Protein A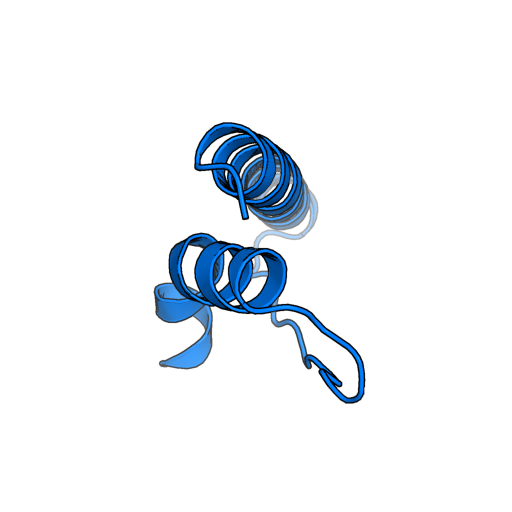F-W2NJ42-F1 (afdb_monomer)

pLDDT: mean 78.57, std 10.8, range [45.47, 93.62]

Structure (mmCIF, N/CA/C/O backbone):
data_AF-W2NJ42-F1
#
_entry.id   AF-W2NJ42-F1
#
loop_
_atom_site.group_PDB
_atom_site.id
_atom_site.type_symbol
_atom_site.label_atom_id
_atom_site.label_alt_id
_atom_site.label_comp_id
_atom_site.label_asym_id
_atom_site.label_entity_id
_atom_site.label_seq_id
_atom_site.pdbx_PDB_ins_code
_atom_site.Cartn_x
_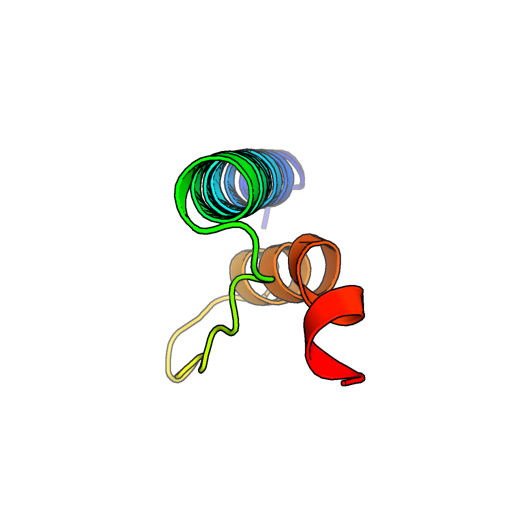atom_site.Cartn_y
_atom_site.Cartn_z
_atom_site.occupancy
_atom_site.B_iso_or_equiv
_atom_site.auth_seq_id
_atom_site.auth_comp_id
_atom_site.auth_asym_id
_atom_site.auth_atom_id
_atom_site.pdbx_PDB_model_num
ATOM 1 N N . MET A 1 1 ? 12.665 4.466 -11.935 1.00 54.59 1 MET A N 1
ATOM 2 C CA . MET A 1 1 ? 11.242 4.434 -11.529 1.00 54.59 1 MET A CA 1
ATOM 3 C C . MET A 1 1 ? 10.773 5.868 -11.353 1.00 54.59 1 MET A C 1
ATOM 5 O O . MET A 1 1 ? 11.348 6.564 -10.532 1.00 54.59 1 MET A O 1
ATOM 9 N N . SER A 1 2 ? 9.844 6.349 -12.182 1.00 74.81 2 SER A N 1
ATOM 10 C CA . SER A 1 2 ? 9.361 7.739 -12.107 1.00 74.81 2 SER A CA 1
ATOM 11 C C . SER A 1 2 ? 8.408 7.894 -10.911 1.00 74.81 2 SER A C 1
ATOM 13 O O . SER A 1 2 ? 7.523 7.054 -10.737 1.00 74.81 2 SER A O 1
ATOM 15 N N . GLN A 1 3 ? 8.575 8.954 -10.107 1.00 71.12 3 GLN A N 1
ATOM 16 C CA . GLN A 1 3 ? 7.695 9.307 -8.974 1.00 71.12 3 GL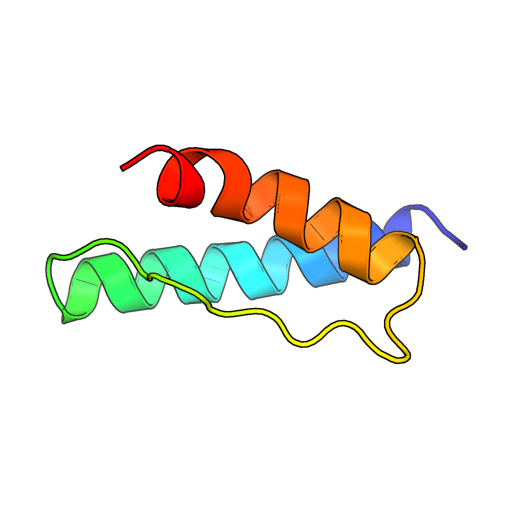N A CA 1
ATOM 17 C C . GLN A 1 3 ? 6.205 9.309 -9.354 1.00 71.12 3 GLN A C 1
ATOM 19 O O . GLN A 1 3 ? 5.350 8.950 -8.549 1.00 71.12 3 GLN A O 1
ATOM 24 N N . GLN A 1 4 ? 5.892 9.634 -10.609 1.00 76.88 4 GLN A N 1
ATOM 25 C CA . GLN A 1 4 ? 4.528 9.650 -11.128 1.00 76.88 4 GLN A CA 1
ATOM 26 C C . GLN A 1 4 ? 3.862 8.266 -11.080 1.00 76.88 4 GLN A C 1
ATOM 28 O O . GLN A 1 4 ? 2.684 8.159 -10.750 1.00 76.88 4 GLN A O 1
ATOM 33 N N . LYS A 1 5 ? 4.608 7.187 -11.361 1.00 75.50 5 LYS A N 1
ATOM 34 C CA . LYS A 1 5 ? 4.064 5.820 -11.294 1.00 75.50 5 LYS A CA 1
ATOM 35 C C . LYS A 1 5 ? 3.724 5.420 -9.858 1.00 75.50 5 LYS A C 1
ATOM 37 O O . LYS A 1 5 ? 2.650 4.877 -9.628 1.00 75.50 5 LYS A O 1
ATOM 42 N N . GLN A 1 6 ? 4.592 5.743 -8.898 1.00 79.19 6 GLN A N 1
ATOM 43 C CA . GLN A 1 6 ? 4.327 5.504 -7.475 1.00 79.19 6 GLN A CA 1
ATOM 44 C C . GLN A 1 6 ? 3.067 6.248 -7.016 1.00 79.19 6 GLN A C 1
ATOM 46 O O . GLN A 1 6 ? 2.197 5.640 -6.401 1.00 79.19 6 GLN A O 1
ATOM 51 N N . PHE A 1 7 ? 2.920 7.521 -7.397 1.00 81.12 7 PHE A N 1
ATOM 52 C CA . PHE A 1 7 ? 1.733 8.314 -7.073 1.00 81.12 7 PHE A CA 1
ATOM 53 C C . PHE A 1 7 ? 0.435 7.679 -7.599 1.00 81.12 7 PHE A C 1
ATOM 55 O O . PHE A 1 7 ? -0.562 7.603 -6.882 1.00 81.12 7 PHE A O 1
ATOM 62 N N . HIS A 1 8 ? 0.435 7.179 -8.840 1.00 85.19 8 HIS A N 1
ATOM 63 C CA . HIS A 1 8 ? -0.736 6.499 -9.397 1.00 85.19 8 HIS A CA 1
ATOM 64 C C . HIS A 1 8 ? -1.078 5.205 -8.648 1.00 85.19 8 HIS A C 1
ATOM 66 O O . HIS A 1 8 ? -2.258 4.949 -8.400 1.00 85.19 8 HIS A O 1
ATOM 72 N N . HIS A 1 9 ? -0.070 4.424 -8.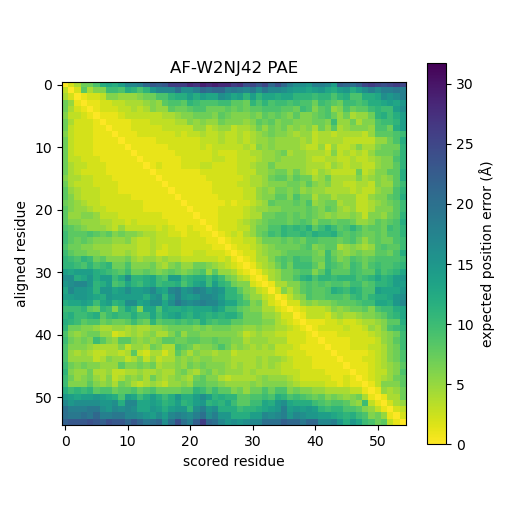248 1.00 81.88 9 HIS A N 1
ATOM 73 C CA . HIS A 1 9 ? -0.278 3.225 -7.436 1.00 81.88 9 HIS A CA 1
ATOM 74 C C . HIS A 1 9 ? -0.837 3.567 -6.050 1.00 81.88 9 HIS A C 1
ATOM 76 O O . HIS A 1 9 ? -1.859 3.001 -5.667 1.00 81.88 9 HIS A O 1
ATOM 82 N N . ALA A 1 10 ? -0.252 4.539 -5.346 1.00 85.25 10 ALA A N 1
ATOM 83 C CA . ALA A 1 10 ? -0.726 4.971 -4.031 1.00 85.25 10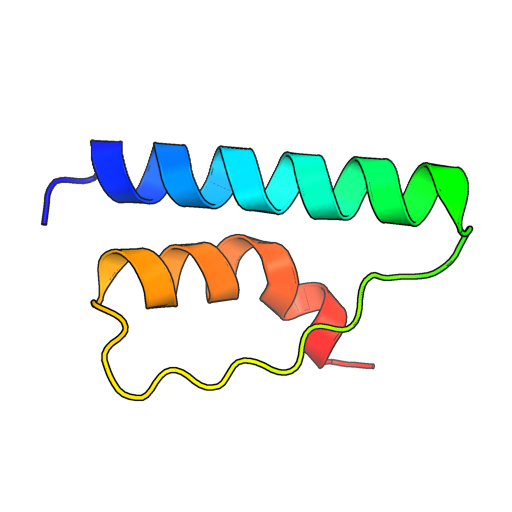 ALA A CA 1
ATOM 84 C C . ALA A 1 10 ? -2.174 5.483 -4.097 1.00 85.25 10 ALA A C 1
ATOM 86 O O . ALA A 1 10 ? -3.017 5.102 -3.287 1.00 85.25 10 ALA A O 1
ATOM 87 N N . LYS A 1 11 ? -2.515 6.263 -5.131 1.00 89.19 11 LYS A N 1
ATOM 88 C CA . LYS A 1 11 ? -3.881 6.766 -5.331 1.00 89.19 11 LYS A CA 1
ATOM 89 C C . LYS A 1 11 ? -4.899 5.640 -5.541 1.00 89.19 11 LYS A C 1
ATOM 91 O O . LYS A 1 11 ? -5.987 5.687 -4.969 1.00 89.19 11 LYS A O 1
ATOM 96 N N . ALA A 1 12 ? -4.563 4.641 -6.357 1.00 89.50 12 ALA A N 1
ATOM 97 C CA . ALA A 1 12 ? -5.447 3.506 -6.616 1.00 89.50 12 ALA A CA 1
ATOM 98 C C . ALA A 1 12 ? -5.657 2.653 -5.355 1.00 89.50 12 ALA A C 1
ATOM 100 O O . ALA A 1 12 ? -6.791 2.319 -5.009 1.00 89.50 12 ALA A O 1
ATOM 101 N N . LEU A 1 13 ? -4.571 2.359 -4.636 1.00 88.06 13 LEU A N 1
ATOM 102 C CA . LEU A 1 13 ? -4.611 1.599 -3.390 1.00 88.06 13 LEU A CA 1
ATOM 103 C C . LEU A 1 13 ? -5.383 2.346 -2.292 1.00 88.06 13 LEU A C 1
ATOM 105 O O . LEU A 1 13 ? -6.211 1.745 -1.609 1.00 88.06 13 LEU A O 1
ATOM 109 N N . GLY A 1 14 ? -5.193 3.662 -2.174 1.00 88.38 14 GLY A N 1
ATOM 110 C CA . GLY A 1 14 ? -5.922 4.500 -1.222 1.00 88.38 14 GLY A CA 1
ATOM 111 C C . GLY A 1 14 ? -7.426 4.541 -1.499 1.00 88.38 14 GLY A C 1
ATOM 112 O O . GLY A 1 14 ? -8.229 4.434 -0.573 1.00 88.38 14 GLY A O 1
ATOM 113 N N . ALA A 1 15 ? -7.832 4.616 -2.771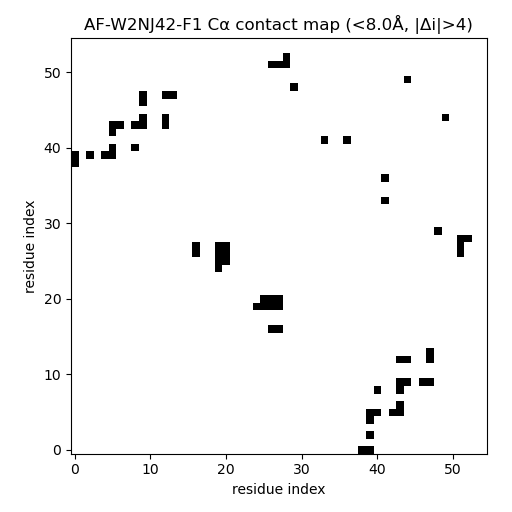 1.00 91.88 15 ALA A N 1
ATOM 114 C CA . ALA A 1 15 ? -9.245 4.541 -3.146 1.00 91.88 15 ALA A CA 1
ATOM 115 C C . ALA A 1 15 ? -9.866 3.188 -2.765 1.00 91.88 15 ALA A C 1
ATOM 117 O O . ALA A 1 15 ? -10.981 3.141 -2.247 1.00 91.88 15 ALA A O 1
ATOM 118 N N . MET A 1 16 ? -9.130 2.094 -2.968 1.00 89.56 16 MET A N 1
ATOM 119 C CA . MET A 1 16 ? -9.566 0.752 -2.584 1.00 89.56 16 MET A CA 1
ATOM 120 C C . MET A 1 16 ? -9.720 0.614 -1.063 1.00 89.56 16 MET A C 1
ATOM 122 O O . MET A 1 16 ? -10.765 0.145 -0.610 1.00 89.56 16 MET A O 1
ATOM 126 N N . ARG A 1 17 ? -8.737 1.087 -0.277 1.00 87.12 17 ARG A N 1
ATOM 127 C CA . ARG A 1 17 ? -8.813 1.145 1.196 1.00 87.12 17 ARG A CA 1
ATOM 128 C C . ARG A 1 17 ? -10.066 1.900 1.645 1.00 87.12 17 ARG A C 1
ATOM 130 O O . ARG A 1 17 ? -10.852 1.381 2.436 1.00 87.12 17 ARG A O 1
ATOM 137 N N . TYR A 1 18 ? -10.292 3.090 1.083 1.00 89.50 18 TYR A N 1
ATOM 138 C CA . TYR A 1 18 ? -11.427 3.947 1.425 1.00 89.50 18 TYR A CA 1
ATOM 139 C C . TYR A 1 18 ? -12.782 3.295 1.125 1.00 89.50 18 TYR A C 1
ATOM 141 O O . TYR A 1 18 ? -13.664 3.267 1.986 1.00 89.50 18 TYR A O 1
ATOM 149 N N . VAL A 1 19 ? -12.963 2.757 -0.086 1.00 93.62 19 VAL A N 1
ATOM 150 C CA . VAL A 1 19 ? -14.226 2.120 -0.488 1.00 93.62 19 VAL A CA 1
ATOM 151 C C . VAL A 1 19 ? -14.499 0.886 0.368 1.00 93.62 19 VAL A C 1
ATOM 153 O O . VAL A 1 19 ? -15.610 0.743 0.877 1.00 93.62 19 VAL A O 1
ATOM 156 N N . TYR A 1 20 ? -13.495 0.032 0.585 1.00 89.88 20 TYR A N 1
ATOM 157 C CA . TYR A 1 20 ? -13.652 -1.156 1.420 1.00 89.88 20 TYR A CA 1
ATOM 158 C C . TYR A 1 20 ? -14.077 -0.790 2.844 1.00 89.88 20 TYR A C 1
ATOM 160 O O . TYR A 1 20 ? -15.069 -1.320 3.342 1.00 89.88 20 TYR A O 1
ATOM 168 N N . GLN A 1 21 ? -13.391 0.167 3.476 1.00 88.56 21 GLN A N 1
ATOM 169 C CA . GLN A 1 21 ? -13.711 0.591 4.837 1.00 88.56 21 GLN A CA 1
ATOM 170 C C . GLN A 1 21 ? -15.135 1.148 4.945 1.00 88.56 21 GLN A C 1
ATOM 172 O O . GLN A 1 21 ? -15.840 0.858 5.909 1.00 88.56 21 GLN A O 1
ATOM 177 N N . ARG A 1 22 ? -15.587 1.920 3.950 1.00 91.12 22 ARG A N 1
ATOM 178 C CA . ARG A 1 22 ? -16.950 2.470 3.918 1.00 91.12 22 ARG A CA 1
ATOM 179 C C . ARG A 1 22 ? -18.025 1.400 3.756 1.00 91.12 22 ARG A C 1
ATOM 181 O O . ARG A 1 22 ? -19.093 1.546 4.339 1.00 91.12 22 ARG A O 1
ATOM 188 N N . VAL A 1 23 ? -17.758 0.361 2.968 1.00 93.31 23 VAL A N 1
ATOM 189 C CA . VAL A 1 23 ? -18.726 -0.711 2.683 1.00 93.31 23 VAL A CA 1
ATOM 190 C C . VAL A 1 23 ? -18.756 -1.755 3.799 1.00 93.31 23 VAL A C 1
ATOM 192 O O . VAL A 1 23 ? -19.828 -2.196 4.199 1.00 93.31 23 VAL A O 1
ATOM 195 N N . VAL A 1 24 ? -17.590 -2.153 4.309 1.00 91.44 24 VAL A N 1
ATOM 196 C CA . VAL A 1 24 ? -17.439 -3.273 5.253 1.00 91.44 24 VAL A CA 1
ATOM 197 C C . VAL A 1 24 ? -17.399 -2.801 6.711 1.00 91.44 24 VAL A C 1
ATOM 199 O O . VAL A 1 24 ? -17.651 -3.586 7.624 1.00 91.44 24 VAL A O 1
ATOM 202 N N . GLY A 1 25 ? -17.083 -1.526 6.959 1.00 88.69 25 GLY A N 1
ATOM 203 C CA . GLY A 1 25 ? -16.960 -0.967 8.309 1.00 88.69 25 GLY A CA 1
ATOM 204 C C . GLY A 1 25 ? -15.729 -1.460 9.076 1.00 88.69 25 GLY A C 1
ATOM 205 O O . GLY A 1 25 ? -15.654 -1.286 10.290 1.00 88.69 25 GLY A O 1
ATOM 206 N N . LYS A 1 26 ? -14.772 -2.096 8.390 1.00 84.81 26 LYS A N 1
ATOM 207 C CA . LYS A 1 26 ? -13.531 -2.632 8.965 1.00 84.81 26 LYS A CA 1
ATOM 208 C C . LYS A 1 26 ? -12.323 -2.235 8.109 1.00 84.81 26 LYS A C 1
ATOM 210 O O . LYS A 1 26 ? -12.498 -2.037 6.904 1.00 84.81 26 LYS A O 1
ATOM 215 N N . PRO A 1 27 ? -11.116 -2.137 8.696 1.00 80.94 27 PRO A N 1
ATOM 216 C CA . PRO A 1 27 ? -9.887 -1.922 7.936 1.00 80.94 27 PRO A CA 1
ATOM 217 C C . PRO A 1 27 ? -9.662 -3.021 6.890 1.00 80.94 27 PRO A C 1
ATOM 219 O O . PRO A 1 27 ? -10.021 -4.183 7.105 1.00 80.94 27 PRO A O 1
ATOM 222 N N . LEU A 1 28 ? -9.073 -2.651 5.752 1.00 80.88 28 LEU A N 1
ATOM 223 C CA . LEU A 1 28 ? -8.684 -3.599 4.712 1.00 80.88 28 LEU A CA 1
ATOM 224 C C . LEU A 1 28 ? -7.322 -4.202 5.073 1.00 80.88 28 LEU A C 1
ATOM 226 O O . LEU A 1 28 ? -6.291 -3.576 4.851 1.00 80.88 28 LEU A O 1
ATOM 230 N N . LEU A 1 29 ? -7.322 -5.422 5.609 1.00 78.06 29 LEU A N 1
ATOM 231 C CA . LEU A 1 29 ? -6.092 -6.168 5.876 1.00 78.06 29 LEU A CA 1
ATOM 232 C C . LEU A 1 29 ? -5.611 -6.825 4.584 1.00 78.06 29 LEU A C 1
ATOM 234 O O . LEU A 1 29 ? -6.308 -7.668 4.015 1.00 78.06 29 LEU A O 1
ATOM 238 N N . VAL A 1 30 ? -4.424 -6.446 4.118 1.00 72.00 30 VAL A N 1
ATOM 239 C CA . VAL A 1 30 ? -3.864 -6.972 2.871 1.00 72.00 30 VAL A CA 1
ATOM 240 C C . VAL A 1 30 ? -2.632 -7.819 3.165 1.00 72.00 30 VAL A C 1
ATOM 242 O O . VAL A 1 30 ? -1.638 -7.334 3.697 1.00 72.00 30 VAL A O 1
ATOM 245 N N . HIS A 1 31 ? -2.682 -9.095 2.784 1.00 69.25 31 HIS A N 1
ATOM 246 C CA . HIS A 1 31 ? -1.516 -9.973 2.801 1.00 69.25 31 HIS A CA 1
ATOM 247 C C . HIS A 1 31 ? -0.809 -9.884 1.444 1.00 69.25 31 HIS A C 1
ATOM 249 O O . HIS A 1 31 ? -1.312 -10.384 0.437 1.00 69.25 31 HIS A O 1
ATOM 255 N N . PHE A 1 32 ? 0.336 -9.203 1.397 1.00 64.00 32 PHE A N 1
ATOM 256 C CA . PHE A 1 32 ? 1.056 -8.966 0.146 1.00 64.00 32 PHE A CA 1
ATOM 257 C C . PHE A 1 32 ? 2.117 -10.041 -0.121 1.00 64.00 32 PHE A C 1
ATOM 259 O O . PHE A 1 32 ? 3.093 -10.158 0.615 1.00 64.00 32 PHE A O 1
ATOM 266 N N . VAL A 1 33 ? 1.985 -10.762 -1.240 1.00 64.94 33 VAL A N 1
ATOM 267 C CA . VAL A 1 33 ? 3.060 -11.596 -1.803 1.00 64.94 33 VAL A CA 1
ATOM 268 C C . VAL A 1 33 ? 3.791 -10.778 -2.870 1.00 64.94 33 VAL A C 1
ATOM 270 O O . VAL A 1 33 ? 3.300 -10.597 -3.980 1.00 64.94 33 VAL A O 1
ATOM 273 N N . MET A 1 34 ? 4.959 -10.238 -2.517 1.00 65.69 34 MET A N 1
ATOM 274 C CA . MET A 1 34 ? 5.723 -9.268 -3.322 1.00 65.69 34 MET A CA 1
ATOM 275 C C . MET A 1 34 ? 6.914 -9.883 -4.076 1.00 65.69 34 MET A C 1
ATOM 277 O O . MET A 1 34 ? 7.976 -9.259 -4.164 1.00 65.69 34 MET A O 1
ATOM 281 N N . ALA A 1 35 ? 6.754 -11.105 -4.596 1.00 65.56 35 ALA A N 1
ATOM 282 C CA . ALA A 1 35 ? 7.844 -11.859 -5.225 1.00 65.56 35 ALA A CA 1
ATOM 283 C C . ALA A 1 35 ? 8.528 -11.071 -6.362 1.00 65.56 35 ALA A C 1
ATOM 285 O O . ALA A 1 35 ? 9.744 -10.908 -6.329 1.00 65.56 35 ALA A O 1
ATOM 286 N N . ASP A 1 36 ? 7.738 -10.467 -7.257 1.00 71.94 36 ASP A N 1
ATOM 287 C CA . ASP A 1 36 ? 8.231 -9.700 -8.417 1.00 71.94 36 ASP A CA 1
ATOM 288 C C . ASP A 1 36 ? 7.912 -8.193 -8.344 1.00 71.94 36 ASP A C 1
ATOM 290 O O . ASP A 1 36 ? 8.066 -7.466 -9.326 1.00 71.94 36 ASP A O 1
ATOM 294 N N . ALA A 1 37 ? 7.431 -7.702 -7.197 1.00 73.38 37 ALA A N 1
ATOM 295 C CA . ALA A 1 37 ? 7.010 -6.308 -7.069 1.00 73.38 37 ALA A CA 1
ATOM 296 C C . ALA A 1 37 ? 8.213 -5.357 -7.105 1.00 73.38 37 ALA A C 1
ATOM 298 O O . ALA A 1 37 ? 9.168 -5.510 -6.332 1.00 73.38 37 ALA A O 1
ATOM 299 N N . ASP A 1 38 ? 8.138 -4.337 -7.960 1.00 79.62 38 ASP A N 1
ATOM 300 C CA . ASP A 1 38 ? 9.182 -3.326 -8.075 1.00 79.62 38 ASP A CA 1
ATOM 301 C C . ASP A 1 38 ? 9.191 -2.349 -6.878 1.00 79.62 38 ASP A C 1
ATOM 303 O O . ASP A 1 38 ? 8.287 -2.313 -6.035 1.00 79.62 38 ASP A O 1
ATOM 307 N N . LYS A 1 39 ? 10.238 -1.517 -6.791 1.00 80.94 39 LYS A N 1
ATOM 308 C CA . LYS A 1 39 ? 10.417 -0.567 -5.678 1.00 80.94 39 LYS A CA 1
ATOM 309 C C . LYS A 1 39 ? 9.272 0.451 -5.560 1.00 80.94 39 LYS A C 1
ATOM 311 O O . LYS A 1 39 ? 8.960 0.889 -4.462 1.00 80.94 39 LYS A O 1
ATOM 316 N N . GLY A 1 40 ? 8.654 0.850 -6.670 1.00 78.88 40 GLY A N 1
ATOM 317 C CA . GLY A 1 40 ? 7.572 1.837 -6.651 1.00 78.88 40 GLY A CA 1
ATOM 318 C C . GLY A 1 40 ? 6.264 1.237 -6.153 1.00 78.88 4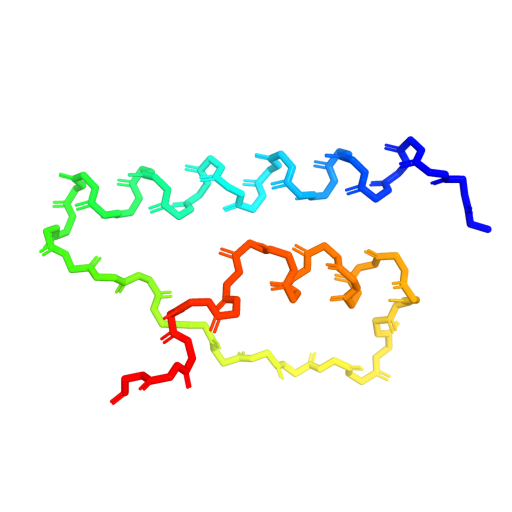0 GLY A C 1
ATOM 319 O O . GLY A 1 40 ? 5.538 1.894 -5.412 1.00 78.88 40 GLY A O 1
ATOM 320 N N . GLN A 1 41 ? 5.994 -0.016 -6.514 1.00 77.75 41 GLN A N 1
ATOM 321 C CA . GLN A 1 41 ? 4.858 -0.780 -6.007 1.00 77.75 41 GLN A CA 1
ATOM 322 C C . GLN A 1 41 ? 4.997 -1.052 -4.505 1.00 77.75 41 GLN A C 1
ATOM 324 O O . GLN A 1 41 ? 4.041 -0.834 -3.764 1.00 77.75 41 GLN A O 1
ATOM 329 N N . ARG A 1 42 ? 6.197 -1.444 -4.048 1.00 80.31 42 ARG A N 1
ATOM 330 C CA . ARG A 1 42 ? 6.517 -1.625 -2.619 1.00 80.31 42 ARG A CA 1
ATOM 331 C C . ARG A 1 42 ? 6.265 -0.354 -1.811 1.00 80.31 42 ARG A C 1
ATOM 333 O O . ARG A 1 42 ? 5.482 -0.378 -0.868 1.00 80.31 42 ARG A O 1
ATOM 340 N N . ASN A 1 43 ? 6.843 0.767 -2.242 1.00 83.75 43 ASN A N 1
ATOM 341 C CA . ASN A 1 43 ? 6.697 2.042 -1.541 1.00 83.75 43 ASN A CA 1
ATOM 342 C C . ASN A 1 43 ? 5.237 2.522 -1.477 1.00 83.75 43 ASN A C 1
ATOM 344 O O . ASN A 1 43 ? 4.811 3.048 -0.457 1.00 83.75 43 ASN A O 1
ATOM 348 N N . ALA A 1 44 ? 4.463 2.347 -2.553 1.00 83.31 44 ALA A N 1
ATOM 349 C CA . ALA A 1 44 ? 3.059 2.757 -2.577 1.00 83.31 44 ALA A CA 1
ATOM 350 C C . ALA A 1 44 ? 2.187 1.935 -1.615 1.00 83.31 44 ALA A C 1
ATOM 352 O O . ALA A 1 44 ? 1.215 2.449 -1.069 1.00 83.31 44 ALA A O 1
ATOM 353 N N . VAL A 1 45 ? 2.520 0.659 -1.415 1.00 81.06 45 VAL A N 1
ATOM 354 C CA . VAL A 1 45 ? 1.835 -0.196 -0.442 1.00 81.06 45 VAL A CA 1
ATOM 355 C C . VAL A 1 45 ? 2.173 0.216 0.985 1.00 81.06 45 VAL A C 1
ATOM 357 O O . VAL A 1 45 ? 1.254 0.376 1.784 1.00 81.06 45 VAL A O 1
ATOM 360 N N . GLU A 1 46 ? 3.456 0.423 1.294 1.00 82.62 46 GLU A N 1
ATOM 361 C CA . GLU A 1 46 ? 3.879 0.921 2.608 1.00 82.62 46 GLU A CA 1
ATOM 362 C C . GLU A 1 46 ? 3.197 2.256 2.932 1.00 82.62 46 GLU A C 1
ATOM 364 O O . GLU A 1 46 ? 2.618 2.407 3.999 1.00 82.62 46 GLU A O 1
ATOM 369 N N . GLU A 1 47 ? 3.167 3.194 1.987 1.00 84.06 47 GLU A N 1
ATOM 370 C CA . GLU A 1 47 ? 2.530 4.503 2.170 1.00 84.06 47 GLU A CA 1
ATOM 371 C C . GLU A 1 47 ? 1.033 4.410 2.514 1.00 84.06 47 GLU A C 1
ATOM 373 O O . GLU A 1 47 ? 0.536 5.181 3.331 1.00 84.06 47 GLU A O 1
ATOM 378 N N . VAL A 1 48 ? 0.302 3.474 1.902 1.00 81.25 48 VAL A N 1
ATOM 379 C CA . VAL A 1 48 ? -1.162 3.400 2.030 1.00 81.25 48 VAL A CA 1
ATOM 380 C C . VAL A 1 48 ? -1.617 2.505 3.182 1.00 81.25 48 VAL A C 1
ATOM 382 O O . VAL A 1 48 ? -2.638 2.801 3.805 1.00 81.25 48 VAL A O 1
ATOM 385 N N . PHE A 1 49 ? -0.894 1.415 3.444 1.00 78.81 49 PHE A N 1
ATOM 386 C CA . PHE A 1 49 ? -1.323 0.353 4.360 1.00 78.81 49 PHE A CA 1
ATOM 387 C C . PHE A 1 49 ? -0.437 0.198 5.602 1.00 78.81 49 PHE A C 1
ATOM 389 O O . PHE A 1 49 ? -0.762 -0.634 6.445 1.00 78.81 49 PHE A O 1
ATOM 396 N N . ALA A 1 50 ? 0.646 0.971 5.775 1.00 74.44 50 ALA A N 1
ATOM 397 C CA . ALA A 1 50 ? 1.497 0.857 6.971 1.00 74.44 50 ALA A CA 1
ATOM 398 C C . ALA A 1 50 ? 0.720 1.028 8.287 1.00 74.44 50 ALA A C 1
ATOM 400 O O . ALA A 1 50 ? 1.009 0.337 9.260 1.00 74.44 50 ALA A O 1
ATOM 401 N N . GLU A 1 51 ? -0.287 1.902 8.312 1.00 68.62 51 GLU A N 1
ATOM 402 C CA . GLU A 1 51 ? -1.147 2.104 9.485 1.00 68.62 51 GLU A CA 1
ATOM 403 C C . GLU A 1 51 ? -2.042 0.893 9.789 1.00 68.62 51 GLU A C 1
ATOM 405 O O . GLU A 1 51 ? -2.381 0.657 10.945 1.00 68.62 51 GLU A O 1
ATOM 410 N N . ASP A 1 52 ? -2.408 0.114 8.767 1.00 63.62 52 ASP A N 1
ATOM 411 C CA . ASP A 1 52 ? -3.311 -1.034 8.901 1.00 63.62 52 ASP A CA 1
ATOM 412 C C . ASP A 1 52 ? -2.563 -2.327 9.291 1.00 63.62 52 ASP A C 1
ATOM 414 O O . ASP A 1 52 ? -3.193 -3.287 9.727 1.00 63.62 52 ASP A O 1
ATOM 418 N N . CYS A 1 53 ? -1.229 -2.358 9.159 1.00 55.81 53 CYS A N 1
ATOM 419 C CA . CYS A 1 53 ? -0.370 -3.501 9.508 1.00 55.81 53 CYS A CA 1
ATOM 420 C C . CYS A 1 53 ? 0.124 -3.505 10.972 1.0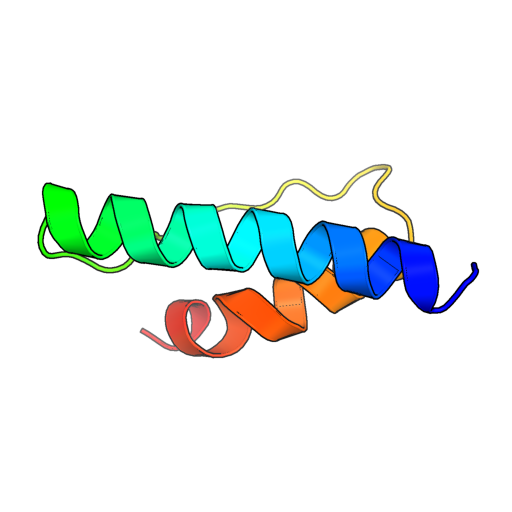0 55.81 53 CYS A C 1
ATOM 422 O O . CYS A 1 53 ? 0.840 -4.426 11.361 1.00 55.81 53 CYS A O 1
ATOM 424 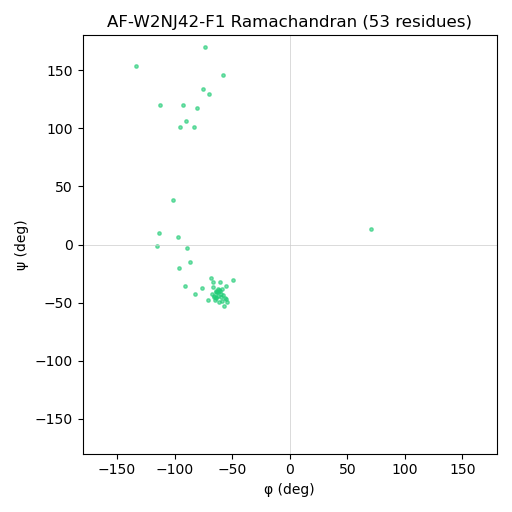N N . LEU A 1 54 ? -0.197 -2.475 11.765 1.00 54.19 54 LEU A N 1
ATOM 425 C CA . LEU A 1 54 ? 0.198 -2.342 13.180 1.00 54.19 54 LEU A CA 1
ATOM 426 C C . LEU A 1 54 ? -0.894 -2.789 14.176 1.00 54.19 54 LEU A C 1
ATOM 428 O O . LEU A 1 54 ? -0.725 -2.605 15.383 1.00 54.19 54 LEU A O 1
ATOM 432 N N . LEU A 1 55 ? -1.998 -3.357 13.681 1.00 45.47 55 LEU A N 1
ATOM 433 C CA . LEU A 1 55 ? -3.096 -3.945 14.462 1.00 45.47 55 LEU A CA 1
ATOM 434 C C . LEU A 1 55 ? -3.048 -5.475 14.407 1.00 45.47 55 LEU A C 1
ATOM 436 O O . LEU A 1 55 ? -3.428 -6.092 15.427 1.00 45.47 55 LEU A O 1
#

Sequence (55 aa):
MSQQKQFHHAKALGAMRYVYQRVVGKPLLVHFVMADADKGQRNAVEEVFAEDCLL

Mean predicted aligned error: 6.81 Å

Solvent-accessible surface area (backbone atoms only — not comparable to full-atom values): 3413 Å² total; per-residue (Å²): 133,63,69,66,59,26,52,54,48,27,53,55,54,41,51,51,44,51,52,45,27,71,75,70,74,44,84,69,82,79,88,81,86,63,89,85,61,50,75,47,59,50,52,20,46,50,75,61,42,51,80,62,72,78,117

Foldseek 3Di:
DDPVVLVVLLVVLQVVQVVCCVVVVDGDDDDDDCPPPDPSNVVSCCVRCVVVVVD

Secondary structure (DSSP, 8-state):
--HHHHHHHHHHHHHHHHHHHHHHSS--------SS--HHHHHHHHHHHTTGGG-

Organism: Phytophthora nicotianae (NCBI:txid4792)

Radius of gyration: 11.62 Å; Cα contacts (8 Å, |Δi|>4): 36; chains: 1; bounding box: 30×22×27 Å